Protein AF-A0A8S2SLC2-F1 (afdb_monomer)

Structure (mmCIF, N/CA/C/O backbone):
data_AF-A0A8S2SLC2-F1
#
_entry.id   AF-A0A8S2SLC2-F1
#
loop_
_atom_site.group_PDB
_atom_site.id
_atom_site.type_symbol
_atom_site.label_atom_id
_atom_site.label_alt_id
_atom_site.label_comp_id
_atom_site.label_asym_id
_atom_site.label_entity_id
_atom_site.label_seq_id
_atom_site.pdbx_PDB_ins_code
_atom_site.Cartn_x
_atom_site.Cartn_y
_atom_site.Cartn_z
_atom_site.occupancy
_atom_site.B_iso_or_equiv
_atom_site.auth_seq_id
_atom_site.auth_comp_id
_atom_site.auth_asym_id
_atom_site.auth_atom_id
_atom_site.pdbx_PDB_model_num
ATOM 1 N N . THR A 1 1 ? -27.865 2.427 -3.698 1.00 67.81 1 THR A N 1
ATOM 2 C CA . THR A 1 1 ? -26.698 1.520 -3.673 1.00 67.81 1 THR A CA 1
ATOM 3 C C . THR A 1 1 ? -25.569 2.247 -2.990 1.00 67.81 1 THR A C 1
ATOM 5 O O . THR A 1 1 ? -25.440 3.435 -3.239 1.00 67.81 1 THR A O 1
ATOM 8 N N . LEU A 1 2 ? -24.818 1.592 -2.106 1.00 82.12 2 LEU A N 1
ATOM 9 C CA . LEU A 1 2 ? -23.635 2.213 -1.503 1.00 82.12 2 LEU A CA 1
ATOM 10 C C . LEU A 1 2 ? -22.600 2.510 -2.595 1.00 82.12 2 LEU A C 1
ATOM 12 O O . LEU A 1 2 ? -22.415 1.699 -3.508 1.00 82.12 2 LEU A O 1
ATOM 16 N N . GLU A 1 3 ? -21.962 3.672 -2.516 1.00 87.50 3 GLU A N 1
ATOM 17 C CA . GLU A 1 3 ? -20.918 4.066 -3.456 1.00 87.50 3 GLU A CA 1
ATOM 18 C C . GLU A 1 3 ? -19.695 3.163 -3.291 1.00 87.50 3 GLU A C 1
ATOM 20 O O . GLU A 1 3 ? -19.269 2.852 -2.179 1.00 87.50 3 GLU A O 1
ATOM 25 N N . ARG A 1 4 ? -19.128 2.714 -4.415 1.00 87.31 4 ARG A N 1
ATOM 26 C CA . ARG A 1 4 ? -17.895 1.911 -4.410 1.00 87.31 4 ARG A CA 1
ATOM 27 C C . ARG A 1 4 ? -16.655 2.761 -4.177 1.00 87.31 4 ARG A C 1
ATOM 29 O O . ARG A 1 4 ? -15.626 2.224 -3.781 1.00 87.31 4 ARG A O 1
ATOM 36 N N . GLN A 1 5 ? -16.745 4.051 -4.489 1.00 89.44 5 GLN A N 1
ATOM 37 C CA . GLN A 1 5 ? -15.658 4.996 -4.347 1.00 89.44 5 GLN A CA 1
ATOM 38 C C . GLN A 1 5 ? -16.151 6.253 -3.652 1.00 89.44 5 GLN A C 1
ATOM 40 O O . GLN A 1 5 ? -17.276 6.672 -3.890 1.00 89.44 5 GLN A O 1
ATOM 45 N N . LYS A 1 6 ? -15.311 6.832 -2.797 1.00 91.12 6 LYS A N 1
ATOM 46 C CA . LYS A 1 6 ? -15.631 8.057 -2.076 1.00 91.12 6 LYS A CA 1
ATOM 47 C C . LYS A 1 6 ? -15.363 9.287 -2.941 1.00 91.12 6 LYS A C 1
ATOM 49 O O . LYS A 1 6 ? -14.258 9.442 -3.461 1.00 91.12 6 LYS A O 1
ATOM 54 N N . ASP A 1 7 ? -16.341 10.180 -3.019 1.00 91.75 7 ASP A N 1
ATOM 55 C CA . ASP A 1 7 ? -16.192 11.463 -3.704 1.00 91.75 7 ASP A CA 1
ATOM 56 C C . ASP A 1 7 ? -15.034 12.297 -3.134 1.00 91.75 7 ASP A C 1
ATOM 58 O O . ASP A 1 7 ? -14.806 12.364 -1.921 1.00 91.75 7 ASP A O 1
ATOM 62 N N . GLY A 1 8 ? -14.281 12.931 -4.036 1.00 93.06 8 GLY A N 1
ATOM 63 C CA . GLY A 1 8 ? -13.107 13.745 -3.709 1.00 93.06 8 GLY A CA 1
ATOM 64 C C . GLY A 1 8 ? -11.827 12.957 -3.413 1.00 93.06 8 GLY A C 1
ATOM 65 O O . GLY A 1 8 ? -10.791 13.575 -3.175 1.00 93.06 8 GLY A O 1
ATOM 66 N N . PHE A 1 9 ? -11.870 11.620 -3.431 1.00 96.25 9 PHE A N 1
ATOM 67 C CA . PHE A 1 9 ? -10.677 10.785 -3.314 1.00 96.25 9 PHE A CA 1
ATOM 68 C C . PHE A 1 9 ? -10.134 10.416 -4.700 1.00 96.25 9 PHE A C 1
ATOM 70 O O . PHE A 1 9 ? -10.891 10.226 -5.654 1.00 96.25 9 PHE A O 1
ATOM 77 N N . THR A 1 10 ? -8.812 10.313 -4.816 1.00 97.44 10 THR A N 1
ATOM 78 C CA . THR A 1 10 ? -8.103 10.198 -6.099 1.00 97.44 10 THR A CA 1
ATOM 79 C C . THR A 1 10 ? -7.216 8.953 -6.144 1.00 97.44 10 THR A C 1
ATOM 81 O O . THR A 1 10 ? -6.953 8.323 -5.121 1.00 97.44 10 THR A O 1
ATOM 84 N N . PHE A 1 11 ? -6.790 8.578 -7.352 1.00 97.62 11 PHE A N 1
ATOM 85 C CA . PHE A 1 11 ? -5.910 7.431 -7.622 1.00 97.62 11 PHE A CA 1
ATOM 86 C C . PHE A 1 11 ? -4.733 7.839 -8.525 1.00 97.62 11 PHE A C 1
ATOM 88 O O . PHE A 1 11 ? -4.279 7.044 -9.348 1.00 97.62 11 PHE A O 1
ATOM 95 N N . GLU A 1 12 ? -4.313 9.101 -8.484 1.00 97.56 12 GLU A N 1
ATOM 96 C CA . GLU A 1 12 ? -3.344 9.672 -9.423 1.00 97.56 12 GLU A CA 1
ATOM 97 C C . GLU A 1 12 ? -1.979 8.997 -9.297 1.00 97.56 12 GLU A C 1
ATOM 99 O O . GLU A 1 12 ? -1.402 8.597 -10.310 1.00 97.56 12 GLU A O 1
ATOM 104 N N . ILE A 1 13 ? -1.506 8.767 -8.066 1.00 97.62 13 ILE A N 1
ATOM 105 C CA . ILE A 1 13 ? -0.219 8.105 -7.828 1.00 97.62 13 ILE A CA 1
ATOM 106 C C . ILE A 1 13 ? -0.277 6.653 -8.295 1.00 97.62 13 ILE A C 1
ATOM 108 O O . ILE A 1 13 ? 0.642 6.171 -8.954 1.00 97.62 13 ILE A O 1
ATOM 112 N N . ALA A 1 14 ? -1.377 5.964 -7.997 1.00 97.81 14 ALA A N 1
ATOM 113 C CA . ALA A 1 14 ? -1.574 4.574 -8.389 1.00 97.81 14 ALA A CA 1
ATOM 114 C C . ALA A 1 14 ? -1.698 4.381 -9.910 1.00 97.81 14 ALA A C 1
ATOM 116 O O . ALA A 1 14 ? -1.358 3.312 -10.421 1.00 97.81 14 ALA A O 1
ATOM 117 N N . ARG A 1 15 ? -2.196 5.398 -10.628 1.00 97.62 15 ARG A N 1
ATOM 118 C CA . ARG A 1 15 ? -2.380 5.401 -12.090 1.00 97.62 15 ARG A CA 1
ATOM 119 C C . ARG A 1 15 ? -1.184 5.950 -12.862 1.00 97.62 15 ARG A C 1
ATOM 121 O O . ARG A 1 15 ? -1.230 5.926 -14.092 1.00 97.62 15 ARG A O 1
ATOM 128 N N . SER A 1 16 ? -0.144 6.436 -12.184 1.00 97.06 16 SER A N 1
ATOM 129 C CA . SER A 1 16 ? 1.062 6.911 -12.859 1.00 97.06 16 SER A CA 1
ATOM 130 C C . SER A 1 16 ? 1.700 5.789 -13.688 1.00 97.06 16 SER A C 1
ATOM 132 O O . SER A 1 16 ? 1.569 4.598 -13.381 1.00 97.06 16 SER A O 1
ATOM 134 N N . GLN A 1 17 ? 2.403 6.170 -14.755 1.00 95.31 17 GLN A N 1
ATOM 135 C CA . GLN A 1 17 ? 3.037 5.211 -15.658 1.00 95.31 17 GLN A CA 1
ATOM 136 C C . GLN A 1 17 ? 4.055 4.321 -14.923 1.00 95.31 17 GLN A C 1
ATOM 138 O O . GLN A 1 17 ? 4.130 3.122 -15.197 1.00 95.31 17 GLN A O 1
ATOM 143 N N . ASP A 1 18 ? 4.770 4.889 -13.950 1.00 94.62 18 ASP A N 1
ATOM 144 C CA . ASP A 1 18 ? 5.795 4.198 -13.159 1.00 94.62 18 ASP A CA 1
ATOM 145 C C . ASP A 1 18 ? 5.187 3.171 -12.189 1.00 94.62 18 ASP A C 1
ATOM 147 O O . ASP A 1 18 ? 5.766 2.114 -11.924 1.00 94.62 18 ASP A O 1
ATOM 151 N N . ASN A 1 19 ? 3.970 3.432 -11.702 1.00 96.94 19 ASN A N 1
ATOM 152 C CA . ASN A 1 19 ? 3.298 2.593 -10.711 1.00 96.94 19 ASN A CA 1
ATOM 153 C C . ASN A 1 19 ? 2.339 1.569 -11.317 1.00 96.94 19 ASN A C 1
ATOM 155 O O . ASN A 1 19 ? 1.908 0.649 -10.620 1.00 96.94 19 ASN A O 1
ATOM 159 N N . TYR A 1 20 ? 2.064 1.654 -12.620 1.00 95.69 20 TYR A N 1
ATOM 160 C CA . TYR A 1 20 ? 1.131 0.770 -13.315 1.00 95.69 20 TYR A CA 1
ATOM 161 C C . TYR A 1 20 ? 1.393 -0.721 -13.047 1.00 95.69 20 TYR A C 1
ATOM 163 O O . TYR A 1 20 ? 0.471 -1.462 -12.705 1.00 95.69 20 TYR A O 1
ATOM 171 N N . TYR A 1 21 ? 2.656 -1.151 -13.142 1.00 96.25 21 TYR A N 1
ATOM 172 C CA . TYR A 1 21 ? 3.064 -2.551 -12.958 1.00 96.25 21 TYR A CA 1
ATOM 173 C C . TYR A 1 21 ? 3.179 -2.989 -11.491 1.00 96.25 21 TYR A C 1
ATOM 175 O O . TYR A 1 21 ? 3.335 -4.177 -11.215 1.00 96.25 21 TYR A O 1
ATOM 183 N N . HIS A 1 22 ? 3.052 -2.057 -10.545 1.00 97.00 22 HIS A N 1
ATOM 184 C CA . HIS A 1 22 ? 3.058 -2.347 -9.111 1.00 97.00 22 HIS A CA 1
ATOM 185 C C . HIS A 1 22 ? 1.657 -2.735 -8.594 1.00 97.00 22 HIS A C 1
ATOM 187 O O . HIS A 1 22 ? 1.512 -3.174 -7.451 1.00 97.00 22 HIS A O 1
ATOM 193 N N . ASN A 1 23 ? 0.626 -2.639 -9.441 1.00 98.38 23 ASN A 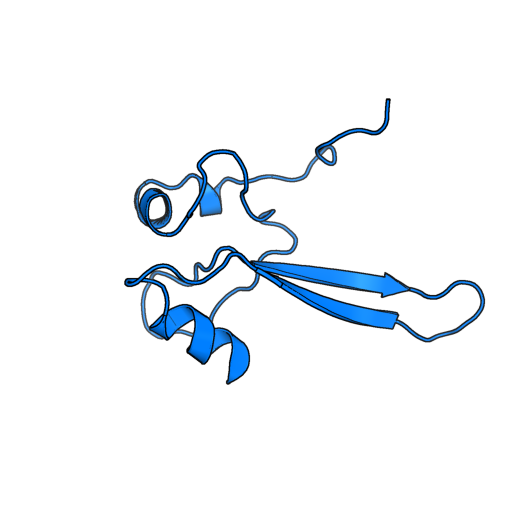N 1
ATOM 194 C CA . ASN A 1 23 ? -0.752 -3.016 -9.134 1.00 98.38 23 ASN A CA 1
ATOM 195 C C . ASN A 1 23 ? -1.093 -4.400 -9.687 1.00 98.38 23 ASN A C 1
ATOM 197 O O . ASN A 1 23 ? -0.941 -4.663 -10.879 1.00 98.38 23 ASN A O 1
ATOM 201 N N . ARG A 1 24 ? -1.625 -5.284 -8.837 1.00 98.38 2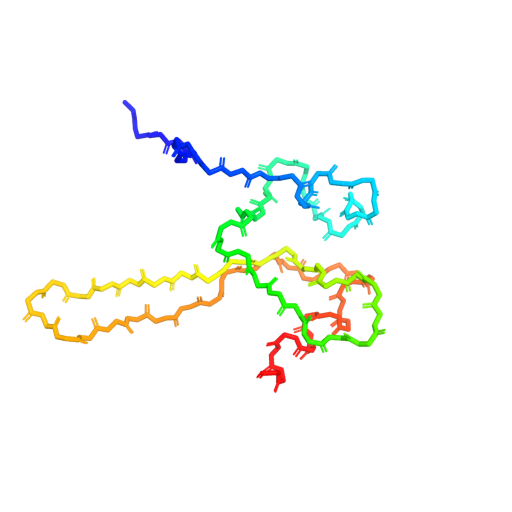4 ARG A N 1
ATOM 202 C CA . ARG A 1 24 ? -2.074 -6.620 -9.255 1.00 98.38 24 ARG A CA 1
ATOM 203 C C . ARG A 1 24 ? -3.303 -6.561 -10.165 1.00 98.38 24 ARG A C 1
ATOM 205 O O . ARG A 1 24 ? -3.411 -7.364 -11.088 1.00 98.38 24 ARG A O 1
ATOM 212 N N . TYR A 1 25 ? -4.213 -5.624 -9.902 1.00 97.88 25 TYR A N 1
ATOM 213 C CA . TYR A 1 25 ? -5.432 -5.406 -10.682 1.00 97.88 25 TYR A CA 1
ATOM 214 C C . TYR A 1 25 ? -5.553 -3.928 -11.056 1.00 97.88 25 TYR A C 1
ATOM 216 O O . TYR A 1 25 ? -5.232 -3.053 -10.256 1.00 97.88 25 TYR A O 1
ATOM 224 N N . LYS A 1 26 ? -6.022 -3.644 -12.276 1.00 95.25 26 LYS A N 1
ATOM 225 C CA . LYS A 1 26 ? -6.083 -2.275 -12.825 1.00 95.25 26 LYS A CA 1
ATOM 226 C C . LYS A 1 26 ? -7.166 -1.408 -12.175 1.00 95.25 26 LYS A C 1
ATOM 228 O O . LYS A 1 26 ? -7.120 -0.187 -12.276 1.00 95.25 26 LYS A O 1
ATOM 233 N N . ASP A 1 27 ? -8.153 -2.045 -11.560 1.00 95.50 27 ASP A N 1
ATOM 234 C CA . ASP A 1 27 ? -9.355 -1.449 -10.984 1.00 95.50 27 ASP A CA 1
ATOM 235 C C . ASP A 1 27 ? -9.403 -1.534 -9.449 1.00 95.50 27 ASP A C 1
ATOM 237 O O . ASP A 1 27 ? -10.334 -1.010 -8.839 1.00 95.50 27 ASP A O 1
ATOM 241 N N . VAL A 1 28 ? -8.380 -2.124 -8.819 1.00 97.44 28 VAL A N 1
ATOM 242 C CA . VAL A 1 28 ? -8.206 -2.163 -7.360 1.00 97.44 28 VAL A CA 1
ATOM 243 C C . VAL A 1 28 ? -6.959 -1.364 -6.999 1.00 97.44 28 VAL A C 1
ATOM 245 O O . VAL A 1 28 ? -5.842 -1.883 -6.987 1.00 97.44 28 VAL A O 1
ATOM 248 N N . LEU A 1 29 ? -7.156 -0.072 -6.754 1.00 98.19 29 LEU A N 1
ATOM 249 C CA . LEU A 1 29 ? -6.089 0.906 -6.551 1.00 98.19 29 LEU A CA 1
ATOM 250 C C . LEU A 1 29 ? -6.220 1.558 -5.171 1.00 98.19 29 LEU A C 1
ATOM 252 O O . LEU A 1 29 ? -7.346 1.722 -4.695 1.00 98.19 29 LEU A O 1
ATOM 256 N N . PRO A 1 30 ? -5.107 1.955 -4.536 1.00 98.38 30 PRO A N 1
ATOM 257 C CA . PRO A 1 30 ? -5.155 2.664 -3.276 1.00 98.38 30 PRO A CA 1
ATOM 258 C C . PRO A 1 30 ? -5.514 4.132 -3.493 1.00 98.38 30 PRO A C 1
ATOM 260 O O . PRO A 1 30 ? -5.041 4.761 -4.439 1.00 98.38 30 PRO A O 1
ATOM 263 N N . TYR A 1 31 ? -6.297 4.702 -2.583 1.00 98.56 31 TYR A N 1
ATOM 264 C CA . TYR A 1 31 ? -6.532 6.146 -2.584 1.00 98.56 31 TYR A CA 1
ATOM 265 C C . TYR A 1 31 ? -5.274 6.933 -2.237 1.00 98.56 31 TYR A C 1
ATOM 267 O O . TYR A 1 31 ? -4.600 6.585 -1.269 1.00 98.56 31 TYR A O 1
ATOM 275 N N . ASP A 1 32 ? -5.019 8.042 -2.933 1.00 98.25 32 ASP A N 1
ATOM 276 C CA . ASP A 1 32 ? -3.858 8.903 -2.665 1.00 98.25 32 ASP A CA 1
ATOM 277 C C . ASP A 1 32 ? -3.875 9.454 -1.229 1.00 98.25 32 ASP A C 1
ATOM 279 O O . ASP A 1 32 ? -2.843 9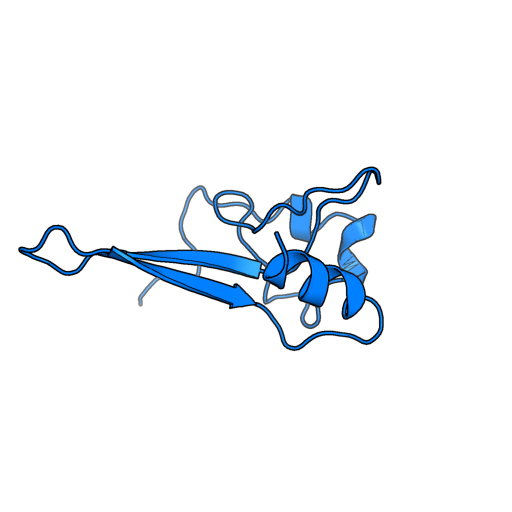.538 -0.569 1.00 98.25 32 ASP A O 1
ATOM 283 N N . GLN A 1 33 ? -5.066 9.769 -0.718 1.00 98.00 33 GLN A N 1
ATOM 284 C CA . GLN A 1 33 ? -5.299 10.383 0.591 1.00 98.00 33 GLN A CA 1
ATOM 285 C C . GLN A 1 33 ? -4.958 9.460 1.765 1.00 98.00 33 GLN A C 1
ATOM 287 O O . GLN A 1 33 ? -4.732 9.935 2.876 1.00 98.00 33 GLN A O 1
ATOM 292 N N . THR A 1 34 ? -4.980 8.143 1.556 1.00 98.38 34 THR A N 1
ATOM 293 C CA . THR A 1 34 ? -4.775 7.158 2.628 1.00 98.38 34 THR A CA 1
ATOM 294 C C . THR A 1 34 ? -3.759 6.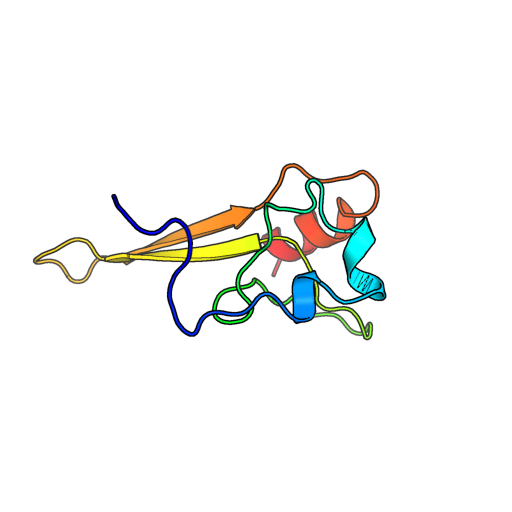091 2.258 1.00 98.38 34 THR A C 1
ATOM 296 O O . THR A 1 34 ? -3.656 5.089 2.968 1.00 98.38 34 THR A O 1
ATOM 299 N N . ARG A 1 35 ? -3.043 6.229 1.134 1.00 98.50 35 ARG A N 1
ATOM 300 C CA . ARG A 1 35 ? -2.037 5.243 0.724 1.00 98.50 35 ARG A CA 1
ATOM 301 C C . ARG A 1 35 ? -0.919 5.171 1.750 1.00 98.50 35 ARG A C 1
ATOM 303 O O . ARG A 1 35 ? -0.600 6.157 2.415 1.00 98.50 35 ARG A O 1
ATOM 310 N N . VAL A 1 36 ? -0.310 4.002 1.854 1.00 98.44 36 VAL A N 1
ATOM 311 C CA . VAL A 1 36 ? 0.956 3.889 2.567 1.00 98.44 36 VAL A CA 1
ATOM 312 C C . VAL A 1 36 ? 2.054 4.508 1.698 1.00 98.44 36 VAL A C 1
ATOM 314 O O . VAL A 1 36 ? 2.091 4.298 0.485 1.00 98.44 36 VAL A O 1
ATOM 317 N N . ILE A 1 37 ? 2.907 5.316 2.324 1.00 97.69 37 ILE A N 1
ATOM 318 C CA . ILE A 1 37 ? 4.038 6.004 1.698 1.00 97.69 37 ILE A CA 1
ATOM 319 C C . ILE A 1 37 ? 5.302 5.391 2.290 1.00 97.69 37 ILE A C 1
ATOM 321 O O . ILE A 1 37 ? 5.516 5.513 3.497 1.00 97.69 37 ILE A O 1
ATOM 325 N N . LEU A 1 38 ? 6.103 4.717 1.464 1.00 96.94 38 LEU A N 1
ATOM 326 C CA . LEU A 1 38 ? 7.334 4.070 1.915 1.00 96.94 38 LEU A CA 1
ATOM 327 C C . LEU A 1 38 ? 8.434 5.103 2.174 1.00 96.94 38 LEU A C 1
ATOM 329 O O . LEU A 1 38 ? 8.651 6.014 1.372 1.00 96.94 38 LEU A O 1
ATOM 333 N N . LYS A 1 39 ? 9.185 4.932 3.261 1.00 94.00 39 LYS A N 1
ATOM 334 C CA . LYS A 1 39 ? 10.379 5.728 3.560 1.00 94.00 39 LYS A CA 1
ATOM 335 C C . LYS A 1 39 ? 11.555 5.167 2.766 1.00 94.00 39 LYS A C 1
ATOM 337 O O . LYS A 1 39 ? 12.246 4.226 3.160 1.00 94.00 39 LYS A O 1
ATOM 342 N N . THR A 1 40 ? 11.810 5.764 1.612 1.00 84.94 40 THR A N 1
ATOM 343 C CA . THR A 1 40 ? 12.889 5.330 0.725 1.00 84.94 40 THR A CA 1
ATOM 344 C C . THR A 1 40 ? 13.771 6.487 0.276 1.00 84.94 40 THR A C 1
ATOM 346 O O . THR A 1 40 ? 13.347 7.636 0.225 1.00 84.94 40 THR A O 1
ATOM 349 N N . ASN A 1 41 ? 15.022 6.152 -0.047 1.00 79.44 41 ASN A N 1
ATOM 350 C CA . ASN A 1 41 ? 15.967 7.058 -0.698 1.00 79.44 41 ASN A CA 1
ATOM 351 C C . ASN A 1 41 ? 15.786 7.071 -2.230 1.00 79.44 41 ASN A C 1
ATOM 353 O O . ASN A 1 41 ? 16.472 7.823 -2.915 1.00 79.44 41 ASN A O 1
ATOM 357 N N . SER A 1 42 ? 14.922 6.203 -2.773 1.00 79.69 42 SER A N 1
ATOM 358 C CA . SER A 1 42 ? 14.526 6.207 -4.184 1.00 79.69 42 SER A CA 1
ATOM 359 C C . SER A 1 42 ? 13.416 7.221 -4.455 1.00 79.69 42 SER A C 1
ATOM 361 O O . SER A 1 42 ? 12.695 7.619 -3.548 1.00 79.69 42 SER A O 1
ATOM 363 N N . GLU A 1 43 ? 13.212 7.570 -5.724 1.00 80.75 43 GLU A N 1
ATOM 364 C CA . GLU A 1 43 ? 12.130 8.478 -6.135 1.00 80.75 43 GLU A CA 1
ATOM 365 C C . GLU A 1 43 ? 10.731 7.838 -6.071 1.00 80.75 43 GLU A C 1
ATOM 367 O O . GLU A 1 43 ? 9.732 8.552 -6.084 1.00 80.75 43 GLU A O 1
ATOM 372 N N . ASN A 1 44 ? 10.637 6.504 -5.982 1.00 88.19 44 ASN A N 1
ATOM 373 C CA . ASN A 1 44 ? 9.356 5.799 -5.924 1.00 88.19 44 ASN A CA 1
ATOM 374 C C . ASN A 1 44 ? 9.009 5.326 -4.502 1.00 88.19 44 ASN A C 1
ATOM 376 O O . ASN A 1 44 ? 9.611 4.374 -4.008 1.00 88.19 44 ASN A O 1
ATOM 380 N N . ASP A 1 45 ? 8.015 5.965 -3.881 1.00 96.25 45 ASP A N 1
ATOM 381 C CA . ASP A 1 45 ? 7.491 5.672 -2.537 1.00 96.25 45 ASP A CA 1
ATOM 382 C C . ASP A 1 45 ? 6.274 4.719 -2.533 1.00 96.25 45 ASP A C 1
ATOM 384 O O . ASP A 1 45 ? 5.623 4.525 -1.499 1.00 96.25 45 ASP A O 1
ATOM 388 N N . TYR A 1 46 ? 5.919 4.172 -3.698 1.00 97.88 46 TYR A N 1
ATOM 389 C CA . TYR A 1 46 ? 4.618 3.566 -3.932 1.00 97.88 46 TYR A CA 1
ATOM 390 C C . TYR A 1 46 ? 4.537 2.096 -3.520 1.00 97.88 46 TYR A C 1
ATOM 392 O O . TYR A 1 46 ? 5.351 1.250 -3.892 1.00 97.88 46 TYR A O 1
ATOM 400 N N . ILE A 1 47 ? 3.437 1.768 -2.847 1.00 98.50 47 ILE A N 1
ATOM 401 C CA . ILE A 1 47 ? 2.925 0.411 -2.694 1.00 98.50 47 ILE A CA 1
ATOM 402 C C . ILE A 1 47 ? 1.395 0.447 -2.762 1.00 98.50 47 ILE A C 1
ATOM 404 O O . ILE A 1 47 ? 0.762 1.382 -2.271 1.00 98.50 47 ILE A O 1
ATOM 408 N N . ASN A 1 48 ? 0.777 -0.580 -3.356 1.00 98.75 48 ASN A N 1
ATOM 409 C CA . ASN A 1 48 ? -0.678 -0.737 -3.338 1.00 98.75 48 ASN A CA 1
ATOM 410 C C . ASN A 1 48 ? -1.144 -1.182 -1.940 1.00 98.75 48 ASN A C 1
ATOM 412 O O . ASN A 1 48 ? -1.294 -2.376 -1.650 1.00 98.75 48 ASN A O 1
ATOM 416 N N . ALA A 1 49 ? -1.288 -0.201 -1.052 1.00 98.75 49 ALA A N 1
ATOM 417 C CA . ALA A 1 49 ? -1.752 -0.363 0.315 1.00 98.75 49 ALA A CA 1
ATOM 418 C C . ALA A 1 49 ? -2.406 0.927 0.830 1.00 98.75 49 ALA A C 1
ATOM 420 O O . ALA A 1 49 ? -1.963 2.020 0.482 1.00 98.75 49 ALA A O 1
ATOM 421 N N . ASN A 1 50 ? -3.409 0.809 1.702 1.00 98.75 50 ASN A N 1
ATOM 422 C CA . ASN A 1 50 ? -4.031 1.931 2.406 1.00 98.75 50 ASN A CA 1
ATOM 423 C C . ASN A 1 50 ? -4.065 1.711 3.920 1.00 98.75 50 ASN A C 1
ATOM 425 O O . ASN A 1 50 ? -4.320 0.601 4.395 1.00 98.75 50 ASN A O 1
ATOM 429 N N . TYR A 1 51 ? -3.920 2.802 4.669 1.00 98.56 51 TYR A N 1
ATOM 430 C CA . TYR A 1 51 ? -4.292 2.854 6.077 1.00 98.56 51 TYR A CA 1
ATOM 431 C C . TYR A 1 51 ? -5.817 2.837 6.220 1.00 98.56 51 TYR A C 1
ATOM 433 O O . TYR A 1 51 ? -6.523 3.648 5.616 1.00 98.56 51 TYR A O 1
ATOM 441 N N . ILE A 1 52 ? -6.323 1.936 7.060 1.00 97.94 52 ILE A N 1
ATOM 442 C CA . ILE A 1 52 ? -7.733 1.856 7.437 1.00 97.94 52 ILE A CA 1
ATOM 443 C C . ILE A 1 52 ? -7.833 2.060 8.945 1.00 97.94 52 ILE A C 1
ATOM 445 O O . ILE A 1 52 ? -7.369 1.236 9.731 1.00 97.94 52 ILE A O 1
ATOM 449 N N . ASN A 1 53 ? -8.474 3.156 9.338 1.00 97.19 53 ASN A N 1
ATOM 450 C CA . ASN A 1 53 ? -8.752 3.478 10.731 1.00 97.19 53 ASN A CA 1
ATOM 451 C C . ASN A 1 53 ? -10.244 3.267 10.990 1.00 97.19 53 ASN A C 1
ATOM 453 O O . ASN A 1 53 ? -11.073 3.906 10.345 1.00 97.19 53 ASN A O 1
ATOM 457 N N . MET A 1 54 ? -10.573 2.383 11.930 1.00 97.12 54 MET A N 1
ATOM 458 C CA . MET A 1 54 ? -11.940 2.018 12.308 1.00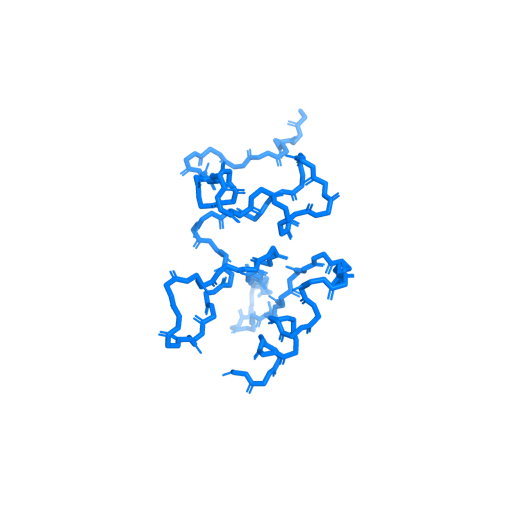 97.12 54 MET A CA 1
ATOM 459 C C . MET A 1 54 ? -12.197 2.437 13.762 1.00 97.12 54 MET A C 1
ATOM 461 O O . MET A 1 54 ? -11.861 1.682 14.680 1.00 97.12 54 MET A O 1
ATOM 465 N N . PRO A 1 55 ? -12.751 3.641 13.997 1.00 96.81 55 PRO A N 1
ATOM 466 C CA . PRO A 1 55 ? -13.170 4.071 15.326 1.00 96.81 55 PRO A CA 1
ATOM 467 C C . PRO A 1 55 ? -14.288 3.174 15.865 1.00 96.81 55 PRO A C 1
ATOM 469 O O . PRO A 1 55 ? -15.231 2.852 15.140 1.00 96.81 55 PRO A O 1
ATOM 472 N N . ILE A 1 56 ? -14.202 2.790 17.139 1.00 95.69 56 ILE A N 1
ATOM 473 C CA . ILE A 1 56 ? -15.271 2.061 17.825 1.00 95.69 56 ILE A CA 1
ATOM 474 C C . ILE A 1 56 ? -16.163 3.079 18.535 1.00 95.69 56 ILE A C 1
ATOM 476 O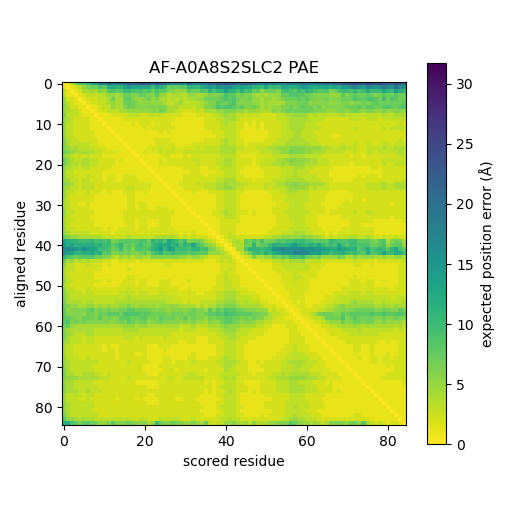 O . ILE A 1 56 ? -15.719 3.778 19.446 1.00 95.69 56 ILE A O 1
ATOM 480 N N . ASN A 1 57 ? -17.429 3.148 18.118 1.00 94.81 57 ASN A N 1
ATOM 481 C CA . ASN A 1 57 ? -18.413 4.085 18.662 1.00 94.81 57 ASN A CA 1
ATOM 482 C C . ASN A 1 57 ? -18.458 4.049 20.197 1.00 94.81 57 ASN A C 1
ATOM 484 O O . ASN A 1 57 ? -18.408 2.978 20.801 1.00 94.81 57 ASN A O 1
ATOM 488 N N . SER A 1 58 ? -18.604 5.227 20.809 1.00 94.25 58 SER A N 1
ATOM 489 C CA . SER A 1 58 ? -18.701 5.399 22.267 1.00 94.25 58 SER A CA 1
ATOM 490 C C . SER A 1 58 ? -17.450 4.978 23.054 1.00 94.25 58 SER A C 1
ATOM 492 O O . SER A 1 58 ? -17.525 4.810 24.269 1.00 94.25 58 SER A O 1
ATOM 494 N N . THR A 1 59 ? -16.303 4.838 22.386 1.00 95.62 59 THR A N 1
ATOM 495 C CA . THR A 1 59 ? -14.994 4.606 23.010 1.00 95.62 59 THR A CA 1
ATOM 496 C C . THR A 1 59 ? -13.925 5.465 22.332 1.00 95.62 59 THR A C 1
ATOM 498 O O . THR A 1 59 ? -14.110 5.895 21.195 1.00 95.62 59 THR A O 1
ATOM 501 N N . ASP A 1 60 ? -12.777 5.639 22.984 1.00 95.56 60 ASP A N 1
ATOM 502 C CA . ASP A 1 60 ?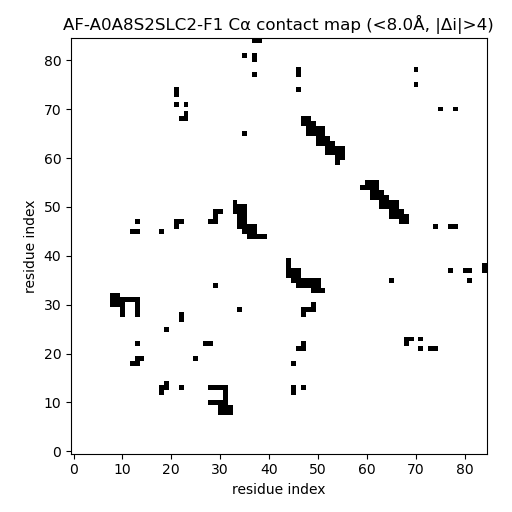 -11.599 6.282 22.380 1.00 95.56 60 ASP A CA 1
ATOM 503 C C . ASP A 1 60 ? -10.715 5.293 21.588 1.00 95.56 60 ASP A C 1
ATOM 505 O O . ASP A 1 60 ? -9.595 5.615 21.185 1.00 95.56 60 ASP A O 1
ATOM 509 N N . ILE A 1 61 ? -11.188 4.060 21.368 1.00 97.25 61 ILE A N 1
ATOM 510 C CA . ILE A 1 61 ? -10.431 3.013 20.678 1.00 97.25 61 ILE A CA 1
ATOM 511 C C . ILE A 1 61 ? -10.572 3.181 19.162 1.00 97.25 61 ILE A C 1
ATOM 513 O O . ILE A 1 61 ? -11.674 3.273 18.618 1.00 97.25 61 ILE A O 1
ATOM 517 N N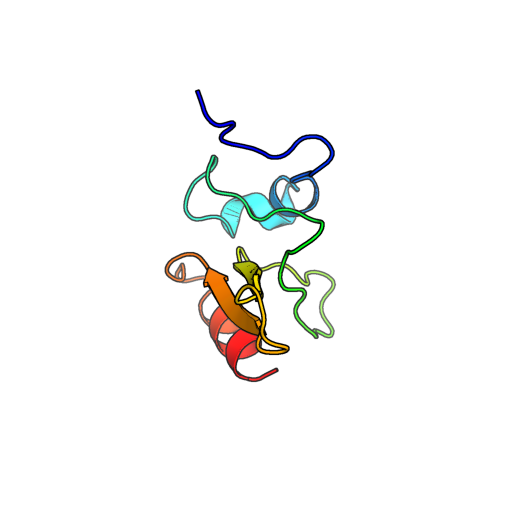 . ILE A 1 62 ? -9.435 3.142 18.463 1.00 97.75 62 ILE A N 1
ATOM 518 C CA . ILE A 1 62 ? -9.370 3.117 16.999 1.00 97.75 62 ILE A CA 1
ATOM 519 C C . ILE A 1 62 ? -8.574 1.888 16.580 1.00 97.75 62 ILE A C 1
ATOM 521 O O . ILE A 1 62 ? -7.361 1.831 16.795 1.00 97.75 62 ILE A O 1
ATOM 525 N N . ASN A 1 63 ? -9.236 0.935 15.928 1.00 97.56 63 ASN A N 1
ATOM 526 C CA . ASN A 1 63 ? -8.540 -0.185 15.311 1.00 97.56 63 ASN A CA 1
ATOM 527 C C . ASN A 1 63 ? -7.875 0.295 14.020 1.00 97.56 63 ASN A C 1
ATOM 529 O O . ASN A 1 63 ? -8.539 0.853 13.144 1.00 97.56 63 ASN A O 1
ATOM 533 N N . ARG A 1 64 ? -6.561 0.098 13.912 1.00 98.25 64 ARG A N 1
ATOM 534 C CA . ARG A 1 64 ? -5.763 0.543 12.768 1.00 98.25 64 ARG A CA 1
ATOM 535 C C . ARG A 1 64 ? -5.257 -0.663 12.003 1.00 98.25 64 ARG A C 1
ATOM 537 O O . ARG A 1 64 ? -4.701 -1.584 12.596 1.00 98.25 64 ARG A O 1
ATOM 544 N N . TYR A 1 65 ? -5.434 -0.629 10.694 1.00 98.38 65 TYR A N 1
ATOM 545 C CA . TYR A 1 65 ? -5.027 -1.691 9.791 1.00 98.38 65 TYR A CA 1
ATOM 546 C C . TYR A 1 65 ? -4.303 -1.103 8.588 1.00 98.38 65 TYR A C 1
ATOM 548 O O . TYR A 1 65 ? -4.535 0.043 8.200 1.00 98.38 65 TYR A O 1
ATOM 556 N N . ILE A 1 66 ? -3.479 -1.934 7.962 1.00 98.62 66 ILE A N 1
ATOM 557 C CA . ILE A 1 66 ? -3.028 -1.725 6.594 1.00 98.62 66 ILE A CA 1
ATOM 558 C C . ILE A 1 66 ? -3.716 -2.786 5.744 1.00 98.62 66 ILE A C 1
ATOM 560 O O . ILE A 1 66 ? -3.543 -3.983 5.975 1.00 98.62 66 ILE A O 1
ATOM 564 N N . ALA A 1 67 ? -4.510 -2.348 4.771 1.00 98.62 67 ALA A N 1
ATOM 565 C CA . ALA A 1 67 ? -5.023 -3.226 3.730 1.00 98.62 67 ALA A CA 1
ATOM 566 C C . ALA A 1 67 ? -4.121 -3.102 2.505 1.00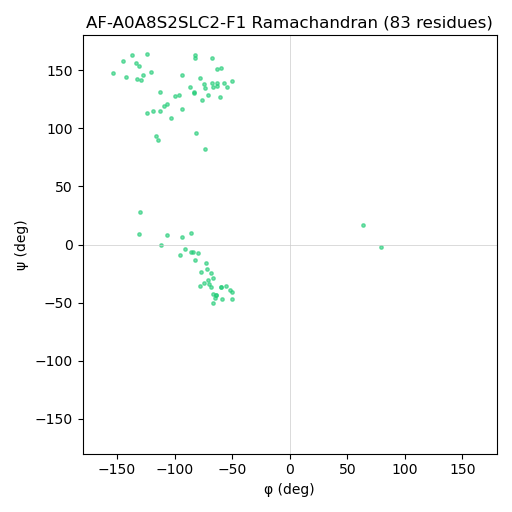 98.62 67 ALA A C 1
ATOM 568 O O . ALA A 1 67 ? -3.853 -1.995 2.048 1.00 98.62 67 ALA A O 1
ATOM 569 N N . THR A 1 68 ? -3.656 -4.228 1.975 1.00 98.75 68 THR A N 1
ATOM 570 C CA . THR A 1 68 ? -2.741 -4.271 0.830 1.00 98.75 68 THR A CA 1
ATOM 571 C C . THR A 1 68 ? -3.043 -5.474 -0.055 1.00 98.75 68 THR A C 1
ATOM 573 O O . THR A 1 68 ? -3.659 -6.448 0.384 1.00 98.75 68 THR A O 1
ATOM 576 N N . GLN A 1 69 ? -2.628 -5.404 -1.319 1.00 98.56 69 GLN A N 1
ATOM 577 C CA . GLN A 1 69 ? -2.720 -6.531 -2.239 1.00 98.56 69 GLN A CA 1
ATOM 578 C C . GLN A 1 69 ? -1.782 -7.682 -1.835 1.00 98.56 69 GLN A C 1
ATOM 580 O O . GLN A 1 69 ? -0.761 -7.484 -1.179 1.00 98.56 69 GLN A O 1
ATOM 585 N N . GLY A 1 70 ? -2.059 -8.890 -2.332 1.00 98.19 70 GLY A N 1
ATOM 586 C CA . GLY A 1 70 ? -1.071 -9.972 -2.293 1.00 98.19 70 GLY A CA 1
ATOM 587 C C . GLY A 1 70 ? 0.192 -9.578 -3.082 1.00 98.19 70 GLY A C 1
ATOM 588 O O . GLY A 1 70 ? 0.040 -9.229 -4.263 1.00 98.19 70 GLY A O 1
ATOM 589 N N . PRO A 1 71 ? 1.410 -9.655 -2.506 1.00 98.25 71 PRO A N 1
ATOM 590 C CA . PRO A 1 71 ? 2.635 -9.180 -3.153 1.00 98.25 71 PRO A CA 1
ATOM 591 C C . PRO A 1 71 ? 2.861 -9.797 -4.534 1.00 98.25 71 PRO A C 1
ATOM 593 O O . PRO A 1 71 ? 2.667 -10.997 -4.736 1.00 98.25 71 PRO A O 1
ATOM 596 N N . LEU A 1 72 ? 3.238 -8.970 -5.505 1.00 98.31 72 LEU A N 1
ATOM 597 C CA . LEU A 1 72 ? 3.770 -9.407 -6.794 1.00 98.31 72 LEU A CA 1
ATOM 598 C C . LEU A 1 72 ? 5.266 -9.718 -6.637 1.00 98.31 72 LEU A C 1
ATOM 600 O O . LEU A 1 72 ? 5.886 -9.174 -5.724 1.00 98.31 72 LEU A O 1
ATOM 604 N N . PRO A 1 73 ? 5.886 -10.497 -7.546 1.00 97.81 73 PRO A N 1
ATOM 605 C CA . PRO A 1 73 ? 7.322 -10.779 -7.477 1.00 97.81 73 PRO A CA 1
ATOM 606 C C . PRO A 1 73 ? 8.193 -9.522 -7.315 1.00 97.81 73 PRO A C 1
ATOM 608 O O . PRO A 1 73 ? 9.114 -9.515 -6.506 1.00 97.81 73 PRO A O 1
ATOM 611 N N . MET A 1 74 ? 7.855 -8.435 -8.020 1.00 95.38 74 MET A N 1
ATOM 612 C CA . MET A 1 74 ? 8.579 -7.157 -7.955 1.00 95.38 74 MET A CA 1
ATOM 613 C C . MET A 1 74 ? 8.199 -6.261 -6.768 1.00 95.38 74 MET A C 1
ATOM 615 O O . MET A 1 74 ? 8.906 -5.303 -6.486 1.00 95.38 74 MET A O 1
ATOM 619 N N . THR A 1 75 ? 7.102 -6.551 -6.059 1.00 97.19 75 THR A N 1
ATOM 620 C CA . THR A 1 75 ? 6.655 -5.756 -4.900 1.00 97.19 75 THR A CA 1
ATOM 621 C C . THR A 1 75 ? 6.907 -6.464 -3.568 1.00 97.19 75 THR A C 1
ATOM 623 O O . THR A 1 75 ? 6.437 -5.991 -2.537 1.00 97.19 75 THR A O 1
ATOM 626 N N . CYS A 1 76 ? 7.620 -7.596 -3.561 1.00 97.94 76 CYS A N 1
ATOM 627 C CA . CYS A 1 76 ? 7.961 -8.321 -2.336 1.00 97.94 76 CYS A CA 1
ATOM 628 C C . CYS A 1 76 ? 8.869 -7.502 -1.409 1.00 97.94 76 CYS A C 1
ATOM 630 O O . CYS A 1 76 ? 8.628 -7.463 -0.206 1.00 97.94 76 CYS A O 1
ATOM 632 N N . GLU A 1 77 ? 9.891 -6.832 -1.951 1.00 95.56 77 GLU A N 1
ATOM 633 C CA . GLU A 1 77 ? 10.774 -5.973 -1.150 1.00 95.56 77 GLU A CA 1
ATOM 634 C C . GLU A 1 77 ? 10.022 -4.744 -0.593 1.00 95.56 77 GLU A C 1
ATOM 636 O O . GLU A 1 77 ? 10.027 -4.580 0.629 1.00 95.56 77 GLU A O 1
ATOM 641 N N . PRO A 1 78 ? 9.277 -3.955 -1.402 1.00 96.00 78 PRO A N 1
ATOM 642 C CA . PRO A 1 78 ? 8.392 -2.901 -0.892 1.00 96.00 78 PRO A CA 1
ATOM 643 C C . PRO A 1 78 ? 7.407 -3.368 0.189 1.00 96.00 78 PRO A C 1
ATOM 645 O O . PRO A 1 78 ? 7.172 -2.656 1.162 1.00 96.00 78 PRO A O 1
ATOM 648 N N . PHE A 1 79 ? 6.845 -4.574 0.052 1.00 98.00 79 PHE A N 1
ATOM 649 C CA . PHE A 1 79 ? 5.913 -5.134 1.033 1.00 98.00 79 PHE A CA 1
ATOM 650 C C . PHE A 1 79 ? 6.578 -5.384 2.390 1.00 98.00 79 PHE A C 1
ATOM 652 O O . PHE A 1 79 ? 6.029 -5.008 3.422 1.00 98.00 79 PHE A O 1
ATOM 659 N N . TRP A 1 80 ? 7.768 -5.988 2.406 1.00 97.19 80 TRP A N 1
ATOM 660 C CA . TRP A 1 80 ? 8.492 -6.201 3.660 1.00 97.19 80 TRP A CA 1
ATOM 661 C C . TRP A 1 80 ? 9.017 -4.902 4.256 1.00 97.19 80 TRP A C 1
ATOM 663 O O . TRP A 1 80 ? 9.005 -4.749 5.475 1.00 97.19 80 TRP A O 1
ATOM 673 N N . ARG A 1 81 ? 9.406 -3.944 3.413 1.00 95.94 81 ARG A N 1
ATOM 674 C CA . ARG A 1 81 ? 9.766 -2.597 3.853 1.00 95.94 81 ARG A CA 1
ATOM 675 C C . ARG A 1 81 ? 8.609 -1.920 4.589 1.00 95.94 81 ARG A C 1
ATOM 677 O O . ARG A 1 81 ? 8.809 -1.438 5.694 1.00 95.94 81 ARG A O 1
ATOM 684 N N . MET A 1 82 ? 7.398 -1.979 4.037 1.00 97.38 82 MET A N 1
ATOM 685 C CA . MET A 1 82 ? 6.188 -1.460 4.683 1.00 97.38 82 MET A CA 1
ATOM 686 C C . MET A 1 82 ? 5.939 -2.054 6.078 1.00 97.38 82 MET A C 1
ATOM 688 O O . MET A 1 82 ? 5.414 -1.372 6.948 1.00 97.38 82 MET A O 1
ATOM 692 N N . ILE A 1 83 ? 6.264 -3.335 6.280 1.00 97.38 83 ILE A N 1
ATOM 693 C CA . ILE A 1 83 ? 6.103 -4.022 7.573 1.00 97.38 83 ILE A CA 1
ATOM 694 C C . ILE A 1 83 ? 7.179 -3.593 8.575 1.00 97.38 83 ILE A C 1
ATOM 696 O O . ILE A 1 83 ? 6.935 -3.598 9.779 1.00 97.38 83 ILE A O 1
ATOM 700 N N . TRP A 1 84 ? 8.378 -3.298 8.079 1.00 96.00 84 TRP A N 1
ATOM 701 C CA . TRP A 1 84 ? 9.525 -2.933 8.901 1.00 96.00 84 TRP A CA 1
ATOM 702 C C . TRP A 1 84 ? 9.473 -1.484 9.409 1.00 96.00 84 TRP A C 1
ATOM 704 O O . TRP A 1 84 ? 9.960 -1.209 10.505 1.00 96.00 84 TRP A O 1
ATOM 714 N N . GLU A 1 85 ? 8.944 -0.567 8.596 1.00 92.00 85 GLU A N 1
ATOM 715 C CA . GLU A 1 85 ? 8.863 0.881 8.871 1.00 92.00 85 GLU A CA 1
ATOM 716 C C . GLU A 1 85 ? 7.837 1.298 9.934 1.00 92.00 85 GLU A C 1
ATOM 718 O O . GLU A 1 85 ? 8.084 2.375 10.541 1.00 92.00 85 GLU A O 1
#

Sequence (85 aa):
TLERQKDGFTFEIARSQDNYYHNRYKDVLPYDQTRVILKTNSENDYINANYINMPINSTDIINRYIATQGPLPMTCEPFWRMIWE

Secondary structure (DSSP, 8-state):
---SS-TT---HHHHSTTTGGG-SSTT----TTTEEE---SSS--EEEEEEEEEEPTTSS-EEEEEEEPPPPGGGHHHHHHHHH-

Foldseek 3Di:
DDDPDDPPWDQDLCPDPVNVVLDPDNPQADTPVFAQFFDDPDPDRDHRKGWDWDDDPPDPDIDIDIDHDDGDPVCPVVVVSSVVD

Solvent-accessible surface area (backbone atoms only — not comparable to full-atom values): 5544 Å² total; per-residue (Å²): 130,86,74,94,68,64,87,96,64,47,45,64,69,50,65,30,82,87,35,48,84,66,41,94,44,98,88,65,71,33,40,62,90,37,36,49,73,50,93,60,97,58,96,72,41,79,56,56,22,26,62,44,77,48,71,42,86,99,54,96,51,62,52,76,45,77,52,61,66,84,71,48,90,88,37,45,64,60,53,52,48,63,73,73,110

pLDDT: mean 95.3, std 5.29, range [67.81, 98.75]

InterPro domains:
  IPR000242 Tyrosine-specific protein phosphatase, PTPase domain [PF00102] (19-85)
  IPR000242 Tyrosine-specific protein phosphatase, PTPase domain [PR00700] (45-52)
  IPR000242 Tyrosine-specific protein phosphatase, PTPase domain [PR00700] (65-85)
  IPR000242 Tyrosine-specific protein phosphatase, PTPase domain [PS50055] (1-85)
  IPR029021 Protein-tyrosine phosphatase-like [G3DSA:3.90.190.10] (1-85)
  IPR029021 Protein-tyrosine phosphatase-like [SSF52799] (3-85)

Nearest PDB structures (foldseek):
  4ri5-assembly2_B  TM=9.713E-01  e=1.571E-09  Homo sapiens
  8gxe-assembly1_A  TM=9.125E-01  e=1.472E-06  Homo sapiens
  6iwd-assembly1_A-2  TM=8.993E-01  e=1.915E-06  Homo sapiens
  8gwh-assembly1_A  TM=8.915E-01  e=1.290E-06  Homo sapiens
  2bzl-assembly1_A  TM=9.016E-01  e=3.035E-06  Homo sapiens

Radius of gyration: 14.14 Å; Cα contacts (8 Å, |Δi|>4): 109; chains: 1; bounding box: 43×24×39 Å

Mean predicted aligned error: 3.27 Å

Organism: NCBI:txid392030